Protein AF-A0A961GVY4-F1 (afdb_monomer)

Radi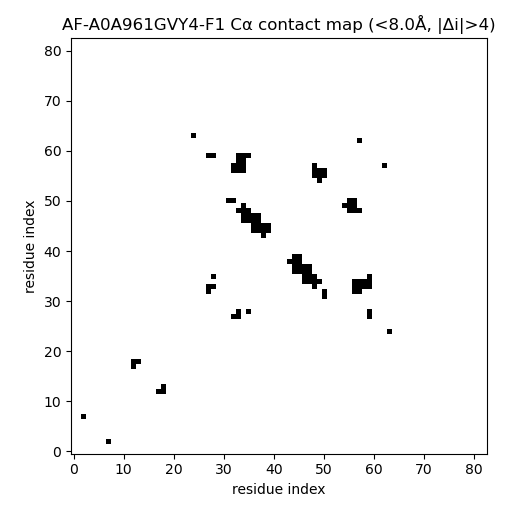us of gyration: 18.5 Å; Cα contacts (8 Å, |Δi|>4): 54; chains: 1; bounding box: 28×52×42 Å

Nearest PDB structures (foldseek):
  2zqk-assembly1_N  TM=4.296E-01  e=1.063E+00  Escherichia coli O157:H7
  1f02-assembly1_T  TM=4.605E-01  e=1.301E+00  Escherichia coli
  8eqz-assembly1_A  TM=4.372E-01  e=2.550E+00  Homo sapiens
  6nx1-assembly2_B-2  TM=3.673E-01  e=1.703E+00  Homo sapiens
  2o9i-assembly3_B  TM=3.228E-01  e=1.821E+00  Homo sapiens

Solvent-accessible surface area (backbone atoms only — not comparable to full-atom values): 5348 Å² total; per-residue (Å²): 120,63,87,78,80,52,93,83,85,86,81,85,86,78,54,65,68,62,48,55,50,51,51,52,51,48,54,53,74,72,37,88,72,32,37,47,74,45,76,43,98,88,72,48,76,45,80,42,51,54,44,96,87,65,47,77,34,50,55,56,65,61,53,53,51,49,56,52,52,51,54,51,51,52,57,72,68,52,76,93,76,90,130

Mean predicted aligned error: 7.24 Å

Foldseek 3Di:
DPVPPHDDDDDDDDDPVVVVLVVVLVCLQPDPQAWDWDQDPVRDIDTDQAHPVRHGHHHSVVVNVVVVVVVVVVVVPDDPDDD

Structure (mmCIF, N/CA/C/O backbone):
data_AF-A0A961GVY4-F1
#
_entry.id   AF-A0A961GVY4-F1
#
loop_
_atom_site.group_PDB
_atom_site.id
_atom_site.type_symbol
_atom_site.label_atom_id
_atom_site.label_alt_id
_atom_site.label_comp_id
_atom_site.label_asym_id
_atom_site.label_entity_id
_atom_site.label_seq_id
_atom_site.pdbx_PDB_ins_code
_atom_site.Cartn_x
_atom_site.Cartn_y
_atom_site.Cartn_z
_atom_site.occupancy
_atom_site.B_iso_or_equiv
_atom_site.auth_seq_id
_atom_site.auth_comp_id
_atom_site.auth_asym_id
_atom_site.auth_atom_id
_atom_site.pdbx_PDB_model_num
ATOM 1 N N . ARG A 1 1 ? -2.605 -20.987 11.904 1.00 60.22 1 ARG A N 1
ATOM 2 C CA . ARG A 1 1 ? -1.449 -20.519 12.702 1.00 60.22 1 ARG A CA 1
ATOM 3 C C . ARG A 1 1 ? -1.555 -19.121 13.324 1.00 60.22 1 ARG A C 1
ATOM 5 O O . ARG A 1 1 ? -0.828 -18.890 14.288 1.00 60.22 1 ARG A O 1
ATOM 12 N N . ASN A 1 2 ? -2.353 -18.180 12.798 1.00 61.94 2 ASN A N 1
ATOM 13 C CA . ASN A 1 2 ? -2.736 -16.986 13.577 1.00 61.94 2 ASN A CA 1
ATOM 14 C C . ASN A 1 2 ? -4.011 -17.264 14.382 1.00 61.94 2 ASN A C 1
ATOM 16 O O . ASN A 1 2 ? -4.018 -17.097 15.590 1.00 61.94 2 ASN A O 1
ATOM 20 N N . LEU A 1 3 ? -5.024 -17.846 13.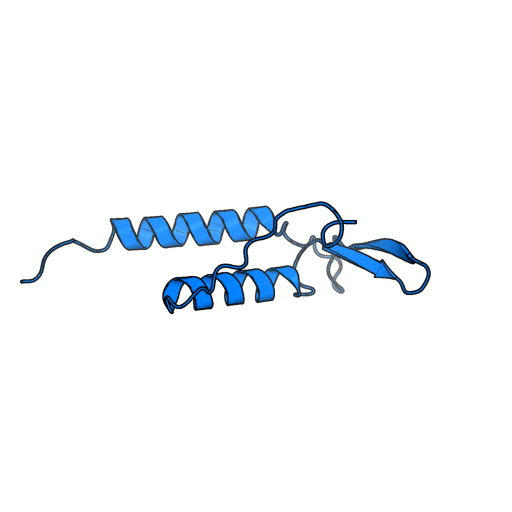741 1.00 78.69 3 LEU A N 1
ATOM 21 C CA . LEU A 1 3 ? -6.344 -18.064 14.348 1.00 78.69 3 LEU A CA 1
ATOM 22 C C . LEU A 1 3 ? -6.453 -19.263 15.307 1.00 78.69 3 LEU A C 1
ATOM 24 O O . LEU A 1 3 ? -7.491 -19.463 15.918 1.00 78.69 3 LEU A O 1
ATOM 28 N N . ASP A 1 4 ? -5.417 -20.091 15.411 1.00 80.94 4 ASP A N 1
ATOM 29 C CA . ASP A 1 4 ? -5.423 -21.331 16.203 1.00 80.94 4 ASP A CA 1
ATOM 30 C C . ASP A 1 4 ? -4.734 -21.186 17.569 1.00 80.94 4 ASP A C 1
ATOM 32 O O . ASP A 1 4 ? -4.935 -22.020 18.446 1.00 80.94 4 ASP A O 1
ATOM 36 N N . ARG A 1 5 ? -3.893 -20.160 17.756 1.00 83.81 5 ARG A N 1
ATOM 37 C CA . ARG A 1 5 ? -3.010 -20.040 18.933 1.00 83.81 5 ARG A CA 1
ATOM 38 C C . ARG A 1 5 ? -2.780 -18.611 19.422 1.00 83.81 5 ARG A C 1
ATOM 40 O O . ARG A 1 5 ? -1.927 -18.401 20.282 1.00 83.81 5 ARG A O 1
ATOM 47 N N . ARG A 1 6 ? -3.458 -17.622 18.837 1.00 91.25 6 ARG A N 1
ATOM 48 C CA . ARG A 1 6 ? -3.355 -16.210 19.225 1.00 91.25 6 ARG 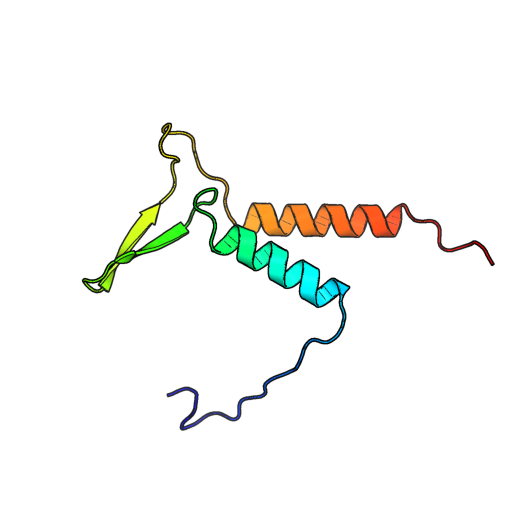A CA 1
ATOM 49 C C . ARG A 1 6 ? -4.731 -15.672 19.580 1.00 91.25 6 ARG A C 1
ATOM 51 O O . ARG A 1 6 ? -5.736 -16.110 19.028 1.00 91.25 6 ARG A O 1
ATOM 58 N N . ILE A 1 7 ? -4.746 -14.717 20.502 1.00 90.06 7 ILE A N 1
ATOM 59 C CA . ILE A 1 7 ? -5.907 -13.862 20.725 1.00 90.06 7 ILE A CA 1
ATOM 60 C C . ILE A 1 7 ? -5.807 -12.735 19.699 1.00 90.06 7 ILE A C 1
ATOM 62 O O . ILE A 1 7 ? -4.813 -12.012 19.682 1.00 90.06 7 ILE A O 1
ATOM 66 N N . GLU A 1 8 ? -6.820 -12.611 18.849 1.00 90.69 8 GLU A N 1
ATOM 67 C CA . GLU A 1 8 ? -6.898 -11.603 17.792 1.00 90.69 8 GLU A CA 1
ATOM 68 C C . GLU A 1 8 ? -8.060 -10.645 18.087 1.00 90.69 8 GLU A C 1
ATOM 70 O O . GLU A 1 8 ? -9.083 -11.048 18.645 1.00 90.69 8 GLU A O 1
ATOM 75 N N . VAL A 1 9 ? -7.916 -9.377 17.700 1.00 93.06 9 VAL A N 1
ATOM 76 C CA . VAL A 1 9 ? -8.969 -8.362 17.837 1.00 93.06 9 VAL A CA 1
ATOM 77 C C . VAL A 1 9 ? -9.191 -7.694 16.491 1.00 93.06 9 VAL A C 1
ATOM 79 O O . VAL A 1 9 ? -8.247 -7.273 15.826 1.00 93.06 9 VAL A O 1
ATOM 82 N N . LEU A 1 10 ? -10.460 -7.557 16.115 1.00 93.94 10 LEU A N 1
ATOM 83 C CA . LEU A 1 10 ? -10.879 -6.768 14.966 1.00 93.94 10 LEU A CA 1
ATOM 84 C C . LEU A 1 10 ? -11.513 -5.474 15.469 1.00 93.94 10 LEU A C 1
ATOM 86 O O . LEU A 1 10 ? -12.474 -5.501 16.237 1.00 93.94 10 LEU A O 1
ATOM 90 N N . ALA A 1 11 ? -10.980 -4.340 15.023 1.00 93.88 11 ALA A N 1
ATOM 91 C CA . ALA A 1 11 ? -11.553 -3.031 15.298 1.00 93.88 11 ALA A CA 1
ATOM 92 C C . ALA A 1 11 ? -12.278 -2.520 14.053 1.00 93.88 11 ALA A C 1
ATOM 94 O O . ALA A 1 11 ? -11.704 -2.447 12.966 1.00 93.88 11 ALA A O 1
ATOM 95 N N . ARG A 1 12 ? -13.547 -2.138 14.217 1.00 96.25 12 ARG A N 1
ATOM 96 C CA . ARG A 1 12 ? -14.303 -1.483 13.150 1.00 96.25 12 ARG A CA 1
ATOM 97 C C . ARG A 1 12 ? -13.913 -0.012 13.077 1.00 96.25 12 ARG A C 1
ATOM 99 O O . ARG A 1 12 ? -14.013 0.707 14.068 1.00 96.25 12 ARG A O 1
ATOM 106 N N . ILE A 1 13 ? -13.560 0.443 11.884 1.00 95.88 13 ILE A N 1
ATOM 107 C CA . ILE A 1 13 ? -13.331 1.857 11.594 1.00 95.88 13 ILE A CA 1
ATOM 108 C C . ILE A 1 13 ? -14.654 2.444 11.103 1.00 95.88 13 ILE A C 1
ATOM 110 O O . ILE A 1 13 ? -15.243 1.933 10.156 1.00 95.88 13 ILE A O 1
ATOM 114 N N . VAL A 1 14 ? -15.154 3.466 11.796 1.00 96.06 14 VAL A N 1
ATOM 115 C CA . VAL A 1 14 ? -16.449 4.112 11.490 1.00 96.06 14 VAL A CA 1
ATOM 116 C C . VAL A 1 14 ? -16.306 5.572 11.084 1.00 96.06 14 VAL A C 1
ATOM 118 O O . VAL A 1 14 ? -17.210 6.131 10.468 1.00 96.06 14 VAL A O 1
ATOM 121 N N . ASP A 1 15 ? -15.183 6.188 11.440 1.00 96.75 15 ASP A N 1
ATOM 122 C CA . ASP A 1 15 ? -14.896 7.563 11.074 1.00 96.75 15 ASP A CA 1
ATOM 123 C C . ASP A 1 15 ? -14.710 7.669 9.553 1.00 96.75 15 ASP A C 1
ATOM 125 O O . ASP A 1 15 ? -13.929 6.923 8.954 1.00 96.75 15 ASP A O 1
ATOM 129 N N . ARG A 1 16 ? -15.457 8.582 8.924 1.00 95.00 16 ARG A N 1
ATOM 130 C CA . ARG A 1 16 ? -15.484 8.726 7.462 1.00 95.00 16 ARG A CA 1
ATOM 131 C C . ARG A 1 16 ? -14.145 9.188 6.899 1.00 95.00 16 ARG A C 1
ATOM 133 O O . ARG A 1 16 ? -13.782 8.764 5.806 1.00 95.00 16 ARG A O 1
ATOM 140 N N . GLU A 1 17 ? -13.416 10.032 7.621 1.00 90.88 17 GLU A N 1
ATOM 141 C CA . GLU A 1 17 ?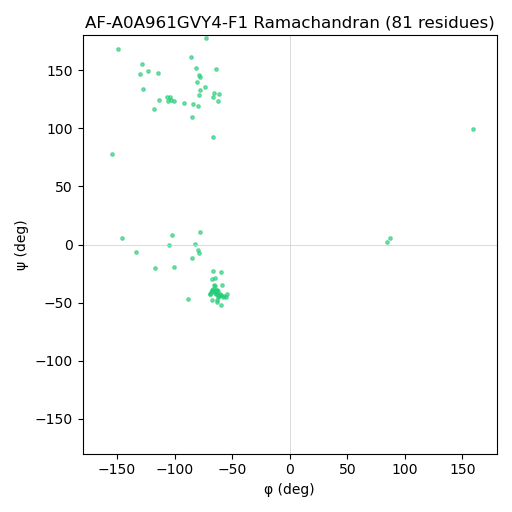 -12.107 10.508 7.183 1.00 90.88 17 GLU A CA 1
ATOM 142 C C . GLU A 1 17 ? -11.086 9.366 7.211 1.00 90.88 17 GLU A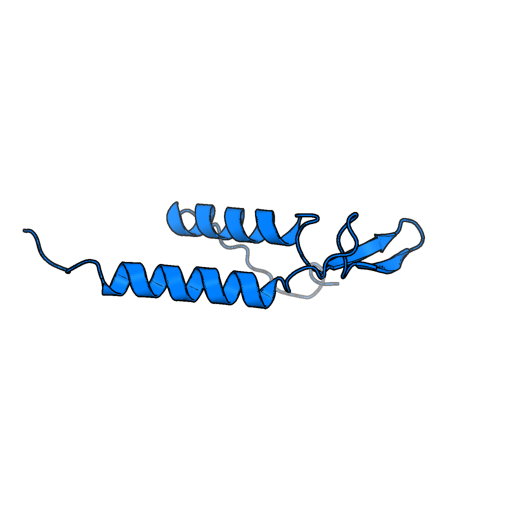 C 1
ATOM 144 O O . GLU A 1 17 ? -10.324 9.175 6.258 1.00 90.88 17 GLU A O 1
ATOM 149 N N . HIS A 1 18 ? -11.115 8.545 8.264 1.00 91.69 18 HIS A N 1
ATOM 150 C CA . HIS A 1 18 ? -10.281 7.349 8.351 1.00 91.69 18 HIS A CA 1
ATOM 151 C C . HIS A 1 18 ? -10.593 6.336 7.248 1.00 91.69 18 HIS A C 1
ATOM 153 O O . HIS A 1 18 ? -9.659 5.802 6.646 1.00 91.69 18 HIS A O 1
ATOM 159 N N . LEU A 1 19 ? -11.876 6.091 6.965 1.00 94.88 19 LEU A N 1
ATOM 160 C CA . LEU A 1 19 ? -12.302 5.211 5.875 1.00 94.88 19 LEU A CA 1
ATOM 161 C C . LEU A 1 19 ? -11.792 5.722 4.525 1.00 94.88 19 LEU A C 1
ATOM 163 O O . LEU A 1 19 ? -11.077 4.997 3.839 1.00 94.88 19 LEU A O 1
ATOM 167 N N . ALA A 1 20 ? -12.040 6.995 4.206 1.00 92.00 20 ALA A N 1
ATOM 168 C CA . ALA A 1 20 ? -11.576 7.603 2.962 1.00 92.00 20 ALA A CA 1
ATOM 169 C C . ALA A 1 20 ? -10.046 7.549 2.822 1.00 92.00 20 ALA A C 1
ATOM 171 O O . ALA A 1 20 ? -9.517 7.399 1.721 1.00 92.00 20 ALA A O 1
ATOM 172 N N . ARG A 1 21 ? -9.299 7.670 3.927 1.00 87.88 21 ARG A N 1
ATOM 173 C CA . ARG A 1 21 ? -7.835 7.548 3.894 1.00 87.88 21 ARG A CA 1
ATOM 174 C C . ARG A 1 21 ? -7.374 6.122 3.609 1.00 87.88 21 ARG A C 1
ATOM 176 O O . ARG A 1 21 ? -6.439 5.932 2.840 1.00 87.88 21 ARG A O 1
ATOM 183 N N . ILE A 1 22 ? -8.012 5.130 4.221 1.00 91.62 22 ILE A N 1
ATOM 184 C CA . ILE A 1 22 ? -7.701 3.718 3.971 1.00 91.62 22 ILE A CA 1
ATOM 185 C C . ILE A 1 22 ? -8.029 3.344 2.526 1.00 91.62 22 ILE A C 1
ATOM 187 O O . ILE A 1 22 ? -7.221 2.685 1.878 1.00 91.62 22 ILE A O 1
ATOM 191 N N . GLU A 1 23 ? -9.154 3.824 1.998 1.00 92.81 23 GLU A N 1
ATOM 192 C CA . GLU A 1 23 ? -9.515 3.658 0.588 1.00 92.81 23 GLU A CA 1
ATOM 193 C C . GLU A 1 23 ? -8.445 4.240 -0.342 1.00 92.81 23 GLU A C 1
ATOM 195 O O . GLU A 1 23 ? -8.014 3.553 -1.265 1.00 92.81 23 GLU A O 1
ATOM 200 N N . ARG A 1 24 ? -7.935 5.451 -0.066 1.00 88.62 24 ARG A N 1
ATOM 201 C CA . ARG A 1 24 ? -6.818 6.029 -0.839 1.00 88.62 24 ARG A CA 1
ATOM 202 C C . ARG A 1 24 ? -5.555 5.171 -0.774 1.00 88.62 24 ARG A C 1
ATOM 204 O O . ARG A 1 24 ? -4.909 4.962 -1.794 1.00 88.62 24 ARG A O 1
ATOM 211 N N . PHE A 1 25 ? -5.206 4.643 0.398 1.00 89.25 25 PHE A N 1
ATOM 212 C CA . PHE A 1 25 ? -4.043 3.759 0.524 1.00 89.25 25 PHE A CA 1
ATOM 213 C C . PHE A 1 25 ? -4.210 2.460 -0.261 1.00 89.25 25 PHE A C 1
ATOM 215 O O . PHE A 1 25 ? -3.256 2.021 -0.900 1.00 89.25 25 PHE A O 1
ATOM 222 N N . PHE A 1 26 ? -5.404 1.868 -0.259 1.00 91.00 26 PHE A N 1
ATOM 223 C CA . PHE A 1 26 ? -5.685 0.702 -1.092 1.00 91.00 26 PHE A CA 1
ATOM 224 C C . PHE A 1 26 ? -5.671 1.037 -2.581 1.00 91.00 26 PHE A C 1
ATOM 226 O O . PHE A 1 26 ? -5.131 0.253 -3.354 1.00 91.00 26 PHE A O 1
ATOM 233 N N . ALA A 1 27 ? -6.179 2.205 -2.981 1.00 90.69 27 ALA A N 1
ATOM 234 C CA . ALA A 1 27 ? -6.106 2.654 -4.367 1.00 90.69 27 ALA A CA 1
ATOM 235 C C . ALA A 1 27 ? -4.651 2.716 -4.856 1.00 90.69 27 ALA A C 1
ATOM 237 O O . ALA A 1 27 ? -4.355 2.193 -5.923 1.00 90.69 27 ALA A O 1
ATOM 238 N N . PHE A 1 28 ? -3.725 3.253 -4.053 1.00 88.38 28 PHE A N 1
ATOM 239 C CA . PHE A 1 28 ? -2.300 3.212 -4.393 1.00 88.38 28 PHE A CA 1
ATOM 240 C C . PHE A 1 28 ? -1.731 1.790 -4.365 1.00 88.38 28 PHE A C 1
ATOM 242 O O . PHE A 1 28 ? -1.050 1.387 -5.300 1.00 88.38 28 PHE A O 1
ATOM 249 N N . GLY A 1 29 ? -2.009 1.016 -3.312 1.00 88.12 29 GLY A N 1
ATOM 250 C CA . GLY A 1 29 ? -1.434 -0.319 -3.126 1.00 88.12 29 GLY A CA 1
ATOM 251 C C . GLY A 1 29 ? -1.880 -1.363 -4.154 1.00 88.12 29 GLY A C 1
ATOM 252 O O . GLY A 1 29 ? -1.174 -2.349 -4.350 1.00 88.12 29 GLY A O 1
ATOM 253 N N . PHE A 1 30 ? -3.027 -1.151 -4.802 1.00 89.88 30 PHE A N 1
ATOM 254 C CA . PHE A 1 30 ? -3.548 -2.009 -5.868 1.00 89.88 30 PHE A CA 1
ATOM 255 C C . PHE A 1 30 ? -3.388 -1.412 -7.270 1.00 89.88 30 PHE A C 1
ATOM 257 O O . PHE A 1 30 ? -3.799 -2.045 -8.238 1.00 89.88 30 PHE A O 1
ATOM 264 N N . SER A 1 31 ? -2.818 -0.212 -7.386 1.00 89.94 31 SER A N 1
ATOM 265 C CA . SER A 1 31 ? -2.582 0.428 -8.676 1.00 89.94 31 SER A CA 1
ATOM 266 C C . SER A 1 31 ? -1.351 -0.153 -9.374 1.00 89.94 31 SER A C 1
ATOM 268 O O . SER A 1 31 ? -0.334 -0.452 -8.745 1.00 89.94 31 SER A O 1
ATOM 270 N N . ASP A 1 32 ? -1.412 -0.211 -10.702 1.00 90.00 32 ASP A N 1
ATOM 271 C CA . ASP A 1 32 ? -0.266 -0.462 -11.578 1.00 90.00 32 ASP A CA 1
ATOM 272 C C . ASP A 1 32 ? 0.618 0.793 -11.763 1.00 90.00 32 ASP A C 1
ATOM 274 O O . ASP A 1 32 ? 1.518 0.827 -12.600 1.00 90.00 32 ASP A O 1
ATOM 278 N N . GLU A 1 33 ? 0.414 1.846 -10.981 1.00 91.12 33 GLU A N 1
ATOM 279 C CA . GLU A 1 33 ? 1.196 3.088 -11.059 1.00 91.12 33 GLU A CA 1
ATOM 280 C C . GLU A 1 33 ? 2.251 3.201 -9.953 1.00 91.12 33 GLU A C 1
ATOM 282 O O . GLU A 1 33 ? 2.887 4.240 -9.809 1.00 91.12 33 GLU A O 1
ATOM 287 N N . VAL A 1 34 ? 2.468 2.144 -9.164 1.00 94.50 34 VAL A N 1
ATOM 288 C CA . VAL A 1 34 ? 3.468 2.126 -8.086 1.00 94.50 34 VAL A CA 1
ATOM 289 C C . VAL A 1 34 ? 4.379 0.911 -8.189 1.00 94.50 34 VAL A C 1
ATOM 291 O O . VAL A 1 34 ? 4.009 -0.125 -8.745 1.00 94.50 34 VAL A O 1
ATOM 294 N N . SER A 1 35 ? 5.590 1.017 -7.638 1.00 95.56 35 SER A N 1
ATOM 295 C CA . SER A 1 35 ? 6.469 -0.142 -7.546 1.00 95.56 35 SER A CA 1
ATOM 296 C C . SER A 1 35 ? 5.875 -1.178 -6.596 1.00 95.56 35 SER A C 1
ATOM 298 O O . SER A 1 35 ? 5.521 -0.877 -5.456 1.00 95.56 35 SER A O 1
ATOM 300 N N . SER A 1 36 ? 5.814 -2.422 -7.060 1.00 94.75 36 SER A N 1
ATOM 301 C CA . SER A 1 36 ? 5.133 -3.506 -6.363 1.00 94.75 36 SER A CA 1
ATOM 302 C C . SER A 1 36 ? 5.800 -4.858 -6.634 1.00 94.75 36 SER A C 1
ATOM 304 O O . SER A 1 36 ? 6.674 -5.012 -7.496 1.00 94.75 36 SER A O 1
ATOM 306 N N . TRP A 1 37 ? 5.393 -5.860 -5.858 1.00 94.44 37 TRP A N 1
ATOM 307 C CA . TRP A 1 37 ? 5.726 -7.262 -6.083 1.00 94.44 37 TRP A CA 1
ATOM 308 C C . TRP A 1 37 ? 4.450 -8.018 -6.428 1.00 94.44 37 TRP A C 1
ATOM 310 O O . TRP A 1 37 ? 3.488 -7.987 -5.665 1.00 94.44 37 TRP A O 1
ATOM 320 N N . HIS A 1 38 ? 4.444 -8.693 -7.573 1.00 93.06 38 HIS A N 1
ATOM 321 C CA . HIS A 1 38 ? 3.301 -9.465 -8.044 1.00 93.06 38 HIS A CA 1
ATOM 322 C C . HIS A 1 38 ? 3.549 -10.938 -7.734 1.00 93.06 38 HIS A C 1
ATOM 324 O O . HIS A 1 38 ? 4.566 -11.497 -8.151 1.00 93.06 38 HIS A O 1
ATOM 330 N N . LEU A 1 39 ? 2.626 -11.554 -7.000 1.00 95.62 39 LEU A N 1
ATOM 331 C CA . LEU A 1 39 ? 2.605 -12.998 -6.802 1.00 95.62 39 LEU A CA 1
ATOM 332 C C . LEU A 1 39 ? 1.993 -13.651 -8.044 1.00 95.62 39 LEU A C 1
ATOM 334 O O . LEU A 1 39 ? 0.846 -13.371 -8.390 1.00 95.62 39 LEU A O 1
ATOM 338 N N . LEU A 1 40 ? 2.762 -14.499 -8.718 1.00 96.88 40 LEU A N 1
ATOM 339 C CA . LEU A 1 40 ? 2.318 -15.244 -9.891 1.00 96.88 40 LEU A CA 1
ATOM 340 C C . LEU A 1 40 ? 1.605 -16.550 -9.486 1.00 96.88 40 LEU A C 1
ATOM 342 O O . LEU A 1 40 ? 1.786 -17.028 -8.362 1.00 96.88 40 LEU A O 1
ATOM 346 N N . PRO A 1 41 ? 0.808 -17.163 -10.387 1.00 97.88 41 PRO A N 1
ATOM 347 C CA . PRO A 1 41 ? 0.077 -18.400 -10.089 1.00 97.88 41 PRO A CA 1
ATOM 348 C C . PRO A 1 41 ? 0.959 -19.594 -9.698 1.00 97.88 41 PRO A C 1
ATOM 350 O O . PRO A 1 41 ? 0.493 -20.503 -9.019 1.00 97.88 41 PRO A O 1
ATOM 353 N N . ASP A 1 42 ? 2.226 -19.594 -10.112 1.00 97.75 42 ASP A N 1
ATOM 354 C CA . ASP A 1 42 ? 3.219 -20.616 -9.761 1.00 97.75 42 ASP A CA 1
ATOM 355 C C . ASP A 1 42 ? 3.867 -20.392 -8.380 1.00 97.75 42 ASP A C 1
ATOM 357 O O . ASP A 1 42 ? 4.720 -21.170 -7.955 1.00 97.75 42 ASP A O 1
ATOM 361 N N . GLY A 1 43 ? 3.461 -19.336 -7.667 1.00 97.75 43 GLY A N 1
ATOM 362 C CA . GLY A 1 43 ? 3.985 -18.964 -6.356 1.00 97.75 43 GLY A CA 1
ATOM 363 C C . GLY A 1 43 ? 5.264 -18.127 -6.402 1.00 97.75 43 GLY A C 1
ATOM 364 O O . GLY A 1 43 ? 5.802 -17.789 -5.344 1.00 97.75 43 GLY A O 1
ATOM 365 N N . THR A 1 44 ? 5.761 -17.771 -7.589 1.00 98.25 44 THR A N 1
ATOM 366 C CA . THR A 1 44 ? 6.929 -16.898 -7.722 1.00 98.25 44 THR A CA 1
ATOM 367 C C . THR A 1 44 ? 6.550 -15.426 -7.585 1.00 98.25 44 THR A C 1
ATOM 369 O O . THR A 1 44 ? 5.430 -15.005 -7.878 1.00 98.25 44 THR A O 1
ATOM 372 N N . TRP A 1 45 ? 7.502 -14.621 -7.117 1.00 97.62 45 TRP A N 1
ATOM 373 C CA . TRP A 1 45 ? 7.334 -13.180 -6.977 1.00 97.62 45 TRP A CA 1
ATOM 374 C C . TRP A 1 45 ? 8.058 -12.454 -8.106 1.00 97.62 45 TRP A C 1
ATOM 376 O O . TRP A 1 45 ? 9.268 -12.609 -8.276 1.00 97.62 45 TRP A O 1
ATOM 386 N N . LYS A 1 46 ? 7.333 -11.615 -8.846 1.00 96.00 46 LYS A N 1
ATOM 387 C CA . LYS A 1 46 ? 7.889 -10.754 -9.894 1.00 96.00 46 LYS A CA 1
ATOM 388 C C . LYS A 1 46 ? 7.925 -9.307 -9.420 1.00 96.00 46 LYS A C 1
ATOM 390 O O . LYS A 1 46 ? 6.904 -8.761 -9.005 1.00 96.00 46 LYS A O 1
ATOM 395 N N . ARG A 1 47 ? 9.094 -8.670 -9.506 1.00 95.12 47 ARG A N 1
ATOM 396 C CA . ARG A 1 47 ? 9.230 -7.242 -9.208 1.00 95.12 47 ARG A CA 1
ATOM 397 C C . ARG A 1 47 ? 8.717 -6.404 -10.380 1.00 95.12 47 ARG A C 1
ATOM 399 O O . ARG A 1 47 ? 9.110 -6.646 -11.520 1.00 95.12 47 ARG A O 1
ATOM 406 N N . ARG A 1 48 ? 7.898 -5.394 -10.082 1.00 94.25 48 ARG A N 1
ATOM 407 C CA . ARG A 1 48 ? 7.455 -4.361 -11.022 1.00 94.25 48 ARG A CA 1
ATOM 408 C C . ARG A 1 48 ? 7.950 -2.995 -10.539 1.00 94.25 48 ARG A C 1
ATOM 410 O O . ARG A 1 48 ? 7.643 -2.558 -9.430 1.00 94.25 48 ARG A O 1
ATOM 417 N N . THR A 1 49 ? 8.804 -2.359 -11.333 1.00 96.06 49 THR A N 1
ATOM 418 C CA . THR A 1 49 ? 9.474 -1.080 -11.000 1.00 96.06 49 THR A CA 1
ATOM 419 C C . THR A 1 49 ? 9.432 -0.070 -12.136 1.00 96.06 49 THR A C 1
ATOM 421 O O . THR A 1 49 ? 9.856 1.060 -11.934 1.00 96.06 49 THR A O 1
ATOM 424 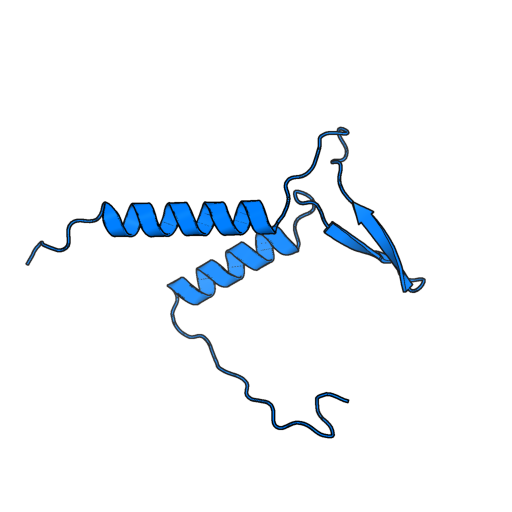N N . VAL A 1 50 ? 8.948 -0.469 -13.310 1.00 95.88 50 VAL A N 1
ATOM 425 C CA . VAL A 1 50 ? 8.819 0.389 -14.489 1.00 95.88 50 VAL A CA 1
ATOM 426 C C . VAL A 1 50 ? 7.413 0.261 -15.068 1.00 95.88 50 VAL A C 1
ATOM 428 O O . VAL A 1 50 ? 6.807 -0.811 -14.950 1.00 95.88 50 VAL A O 1
ATOM 431 N N . SER A 1 51 ? 6.897 1.350 -15.635 1.00 93.31 51 SER A N 1
ATOM 432 C CA . SER A 1 51 ? 5.615 1.383 -16.342 1.00 93.31 51 SER A CA 1
ATOM 433 C C . SER A 1 51 ? 5.713 0.683 -17.702 1.00 93.31 51 SER A C 1
ATOM 435 O O . SER A 1 51 ? 6.783 0.213 -18.102 1.00 93.31 51 SER A O 1
ATOM 437 N N . GLU A 1 52 ? 4.595 0.601 -18.423 1.00 90.31 52 GLU A N 1
ATOM 438 C CA . GLU A 1 52 ? 4.570 0.046 -19.784 1.00 90.31 52 GLU A CA 1
ATOM 439 C C . GLU A 1 52 ? 5.387 0.901 -20.766 1.00 90.31 52 GLU A C 1
ATOM 441 O O . GLU A 1 52 ? 5.993 0.377 -21.699 1.00 90.31 52 GLU A O 1
ATOM 446 N N . GLU A 1 53 ? 5.485 2.202 -20.498 1.00 92.88 53 GLU A N 1
ATOM 447 C CA . GLU A 1 53 ? 6.286 3.181 -21.235 1.00 92.88 53 GLU A CA 1
ATOM 448 C C . GLU A 1 53 ? 7.776 3.148 -20.852 1.00 92.88 53 GLU A C 1
ATOM 450 O O . GLU A 1 53 ? 8.587 3.837 -21.467 1.00 92.88 53 GLU A O 1
ATOM 455 N N . GLY A 1 54 ? 8.157 2.337 -19.856 1.00 94.38 54 GLY A N 1
ATOM 456 C CA . GLY A 1 54 ? 9.536 2.200 -19.382 1.00 94.38 54 GLY A CA 1
ATOM 457 C C . GLY A 1 54 ? 9.951 3.212 -18.310 1.00 94.38 54 GLY A C 1
ATOM 458 O O . GLY A 1 54 ? 11.111 3.206 -17.893 1.00 94.38 54 GLY A O 1
ATOM 459 N N . GLU A 1 55 ? 9.026 4.041 -17.826 1.00 95.44 55 GLU A N 1
ATOM 460 C CA . GLU A 1 55 ? 9.313 5.049 -16.805 1.00 95.44 55 GLU A CA 1
ATOM 461 C C . GLU A 1 55 ? 9.399 4.431 -15.399 1.00 95.44 55 GLU A C 1
ATOM 463 O O . GLU A 1 55 ? 8.639 3.507 -15.089 1.00 95.44 55 GLU A O 1
ATOM 468 N N . PRO A 1 56 ? 10.287 4.916 -14.508 1.00 96.19 56 PRO A N 1
ATOM 469 C CA . PRO A 1 56 ? 10.366 4.426 -13.136 1.00 96.19 56 PRO A CA 1
ATOM 470 C C . PRO A 1 56 ? 9.064 4.661 -12.365 1.00 96.19 56 PRO A C 1
ATOM 472 O O . PRO A 1 56 ? 8.566 5.783 -12.278 1.00 96.19 56 PRO A O 1
ATOM 475 N N . LEU A 1 57 ? 8.550 3.609 -11.733 1.00 96.25 57 LEU A N 1
ATOM 476 C CA . LEU A 1 57 ? 7.372 3.710 -10.881 1.00 96.25 57 LEU A CA 1
ATOM 477 C C . LEU A 1 57 ? 7.747 4.246 -9.492 1.00 96.25 57 LEU A C 1
ATOM 479 O O . LEU A 1 57 ? 8.757 3.816 -8.922 1.00 96.25 57 LEU A O 1
ATOM 483 N N . PRO A 1 58 ? 6.927 5.131 -8.904 1.00 94.44 58 PRO A N 1
ATOM 484 C CA . PRO A 1 58 ? 7.137 5.637 -7.554 1.00 94.44 58 PRO A CA 1
ATOM 485 C C . PRO A 1 58 ? 7.030 4.532 -6.496 1.00 94.44 58 PRO A C 1
ATOM 487 O O . PRO A 1 58 ? 6.276 3.567 -6.641 1.00 94.44 58 PRO A O 1
ATOM 490 N N . ASP A 1 59 ? 7.755 4.700 -5.391 1.00 92.75 59 ASP A N 1
ATOM 491 C CA . ASP A 1 59 ? 7.604 3.846 -4.215 1.00 92.75 59 ASP A CA 1
ATOM 492 C C . ASP A 1 59 ? 6.303 4.168 -3.459 1.00 92.75 59 ASP A C 1
ATOM 494 O O . ASP A 1 59 ? 5.960 5.332 -3.225 1.00 92.75 59 ASP A O 1
ATOM 498 N N . LEU A 1 60 ? 5.571 3.126 -3.057 1.00 90.50 60 LEU A N 1
ATOM 499 C CA . LEU A 1 60 ? 4.297 3.270 -2.353 1.00 90.50 60 LEU A CA 1
ATOM 500 C C . LEU A 1 60 ? 4.451 3.984 -1.002 1.00 90.50 60 LEU A C 1
ATOM 502 O O . LEU A 1 60 ? 3.597 4.794 -0.637 1.00 90.50 60 LEU A O 1
ATOM 506 N N . GLN A 1 61 ? 5.509 3.693 -0.240 1.00 89.81 61 GLN A N 1
ATOM 507 C CA . GLN A 1 61 ? 5.705 4.325 1.064 1.00 89.81 61 GLN A CA 1
ATOM 508 C C . GLN A 1 61 ? 5.997 5.813 0.906 1.00 89.81 61 GLN A C 1
ATOM 510 O O . GLN A 1 61 ? 5.449 6.613 1.664 1.00 89.81 61 GLN A O 1
ATOM 515 N N . ASP A 1 62 ? 6.777 6.194 -0.106 1.00 91.12 62 ASP A N 1
ATOM 516 C CA . ASP A 1 62 ? 7.028 7.601 -0.422 1.00 91.12 62 ASP A CA 1
ATOM 517 C C . ASP A 1 62 ? 5.733 8.351 -0.755 1.00 91.12 62 ASP A C 1
ATOM 519 O O . ASP A 1 62 ? 5.505 9.451 -0.241 1.00 91.12 62 ASP A O 1
ATOM 523 N N . LEU A 1 63 ? 4.844 7.750 -1.554 1.00 88.12 63 LEU A N 1
ATOM 524 C CA . LEU A 1 63 ? 3.532 8.332 -1.857 1.00 88.12 63 LEU A CA 1
ATOM 525 C C . LEU A 1 63 ? 2.672 8.496 -0.597 1.00 88.12 63 LEU A C 1
ATOM 527 O O . LEU A 1 63 ? 2.108 9.567 -0.366 1.00 88.12 63 LEU A O 1
ATOM 531 N N . VAL A 1 64 ? 2.623 7.475 0.262 1.00 88.19 64 VAL A 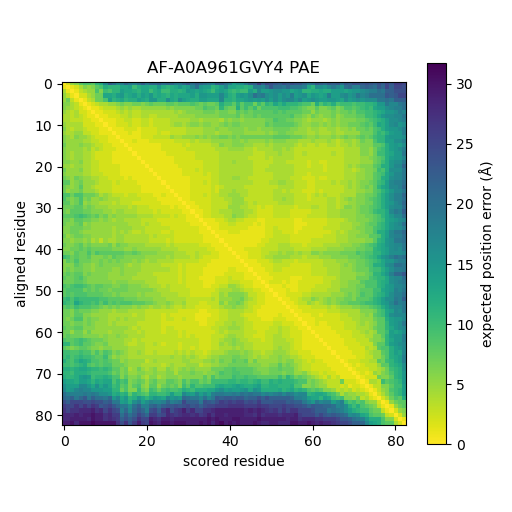N 1
ATOM 532 C CA . VAL A 1 64 ? 1.873 7.525 1.527 1.00 88.19 64 VAL A CA 1
ATOM 533 C C . VAL A 1 64 ? 2.448 8.576 2.483 1.00 88.19 64 VAL A C 1
ATOM 535 O O . VAL A 1 64 ? 1.693 9.279 3.160 1.00 88.19 64 VAL A O 1
ATOM 538 N N . MET A 1 65 ? 3.773 8.719 2.552 1.00 89.56 65 MET A N 1
ATOM 539 C CA . MET A 1 65 ? 4.424 9.744 3.371 1.00 89.56 65 MET A CA 1
ATOM 540 C C . MET A 1 65 ? 4.091 11.156 2.879 1.00 89.56 65 MET A C 1
ATOM 542 O O . MET A 1 65 ? 3.794 12.024 3.705 1.00 89.56 65 MET A O 1
ATOM 546 N N . ARG A 1 66 ? 4.080 11.381 1.557 1.00 87.75 66 ARG A N 1
ATOM 547 C CA . ARG A 1 66 ? 3.676 12.664 0.958 1.00 87.75 66 ARG A CA 1
ATOM 548 C C . ARG A 1 66 ? 2.215 12.999 1.256 1.00 87.75 66 ARG A C 1
ATOM 550 O O . ARG A 1 66 ? 1.964 14.078 1.789 1.00 87.75 66 ARG A O 1
ATOM 557 N N . ASP A 1 67 ? 1.284 12.065 1.042 1.00 84.12 67 ASP A N 1
ATOM 558 C CA . ASP A 1 67 ? -0.144 12.248 1.376 1.00 84.12 67 ASP A CA 1
ATOM 559 C C . ASP A 1 67 ? -0.329 12.653 2.851 1.00 84.12 67 ASP A C 1
ATOM 561 O O . ASP A 1 67 ? -1.052 13.601 3.175 1.00 84.12 67 ASP A O 1
ATOM 565 N N . ARG A 1 68 ? 0.409 12.014 3.771 1.00 84.25 68 ARG A N 1
ATOM 566 C CA . ARG A 1 68 ? 0.363 12.371 5.198 1.00 84.25 68 ARG A CA 1
ATOM 567 C C . ARG A 1 68 ? 0.951 13.741 5.516 1.00 84.25 68 ARG A C 1
ATOM 569 O O . ARG A 1 68 ? 0.418 14.431 6.391 1.00 84.25 68 ARG A O 1
ATOM 576 N N . ALA A 1 69 ? 2.051 14.119 4.873 1.00 87.31 69 ALA A N 1
ATOM 577 C CA . ALA A 1 69 ? 2.657 15.433 5.062 1.00 87.31 69 ALA A CA 1
ATOM 578 C C . ALA A 1 69 ? 1.706 16.545 4.588 1.00 87.31 69 ALA A C 1
ATOM 580 O O . ALA A 1 69 ? 1.498 17.532 5.300 1.00 87.31 69 ALA A O 1
ATOM 581 N N . GLU A 1 70 ? 1.059 16.348 3.438 1.00 85.56 70 GLU A N 1
ATOM 582 C CA . GLU A 1 70 ? 0.075 17.282 2.895 1.00 85.56 70 GLU A CA 1
ATOM 583 C C . GLU A 1 70 ? -1.146 17.430 3.803 1.00 85.56 70 GLU A C 1
ATOM 585 O O . GLU A 1 70 ? -1.526 18.559 4.124 1.00 85.56 70 GLU A O 1
ATOM 590 N N . ALA A 1 71 ? -1.722 16.320 4.277 1.00 83.06 71 ALA A N 1
ATOM 591 C CA . ALA A 1 71 ? -2.855 16.346 5.202 1.00 83.06 71 ALA A CA 1
ATOM 592 C C . ALA A 1 71 ? -2.541 17.170 6.465 1.00 83.06 71 ALA A C 1
ATOM 594 O O . ALA A 1 71 ? -3.307 18.058 6.842 1.00 83.06 71 ALA A O 1
ATOM 595 N N . ARG A 1 72 ? -1.357 16.965 7.058 1.00 80.62 72 ARG A N 1
ATOM 596 C CA . ARG A 1 72 ? -0.899 17.724 8.234 1.00 80.62 72 ARG A CA 1
ATOM 597 C C . ARG A 1 72 ? -0.730 19.216 7.941 1.00 80.62 72 ARG A C 1
ATOM 599 O O . ARG A 1 72 ? -1.066 20.062 8.771 1.00 80.62 72 ARG A O 1
ATOM 606 N N . SER A 1 73 ? -0.219 19.561 6.760 1.00 83.62 73 SER A N 1
ATOM 607 C CA . SER A 1 73 ? -0.069 20.963 6.358 1.00 83.62 73 SER A CA 1
ATOM 608 C C . SER A 1 73 ? -1.423 21.673 6.204 1.00 83.62 73 SER A C 1
ATOM 610 O O . SER A 1 73 ? -1.544 22.839 6.579 1.00 83.62 73 SER A O 1
ATOM 612 N N . ARG A 1 74 ? -2.457 20.971 5.714 1.00 78.69 74 ARG A N 1
ATOM 613 C CA . ARG A 1 74 ? -3.829 21.496 5.578 1.00 78.69 74 ARG A CA 1
ATOM 614 C C . ARG A 1 74 ? -4.480 21.732 6.937 1.00 78.69 74 ARG A C 1
ATOM 616 O O . ARG A 1 74 ? -5.113 22.767 7.134 1.00 78.69 74 ARG A O 1
ATOM 623 N N . GLU A 1 75 ? -4.266 20.818 7.879 1.00 76.88 75 GLU A N 1
ATOM 624 C CA . GLU A 1 75 ? -4.710 20.974 9.267 1.00 76.88 75 GLU A CA 1
ATOM 625 C C . GLU A 1 75 ? -4.056 22.201 9.922 1.00 76.88 75 GLU A C 1
ATOM 627 O O . GLU A 1 75 ? -4.738 23.028 10.516 1.00 76.88 75 GLU A O 1
ATOM 632 N N . THR A 1 76 ? -2.748 22.387 9.715 1.00 74.88 76 THR A N 1
ATOM 633 C CA . THR A 1 76 ? -1.989 23.521 10.276 1.00 74.88 76 THR A CA 1
ATOM 634 C C . THR A 1 76 ? -2.401 24.870 9.663 1.00 74.88 76 THR A C 1
ATOM 636 O O . THR A 1 76 ? -2.322 25.905 10.321 1.00 74.88 76 THR A O 1
ATOM 639 N N . ARG A 1 77 ? -2.846 24.878 8.397 1.00 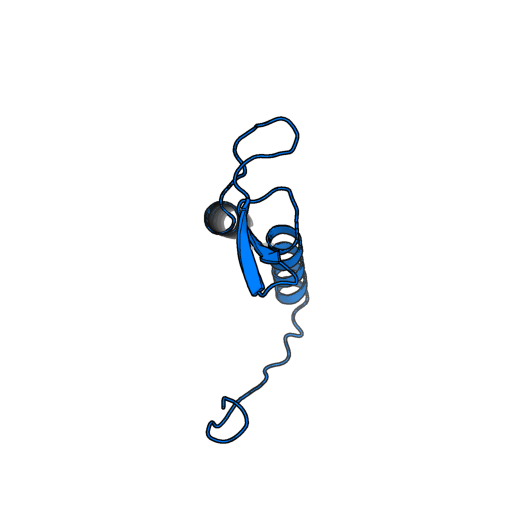68.19 77 ARG A N 1
ATOM 640 C CA . ARG A 1 77 ? -3.290 26.080 7.663 1.00 68.19 77 ARG A CA 1
ATOM 641 C C . ARG A 1 77 ? -4.752 26.449 7.900 1.00 68.19 77 ARG A C 1
ATOM 643 O O . ARG A 1 77 ? -5.154 27.537 7.498 1.00 68.19 77 ARG A O 1
ATOM 650 N N . THR A 1 78 ? -5.542 25.573 8.515 1.00 59.09 78 THR A N 1
ATOM 651 C CA . THR A 1 78 ? -6.928 25.880 8.878 1.00 59.09 78 THR A CA 1
ATOM 652 C C . THR A 1 78 ? -6.911 26.595 10.230 1.00 59.09 78 THR A C 1
ATOM 654 O O . THR A 1 78 ? -6.586 25.957 11.234 1.00 59.09 78 THR A O 1
ATOM 657 N N . PRO A 1 79 ? -7.208 27.907 10.313 1.00 60.47 79 PRO A N 1
ATOM 658 C CA . PRO A 1 79 ? -7.246 28.581 11.601 1.00 60.47 79 PRO A CA 1
ATOM 659 C C . PRO A 1 79 ? -8.345 27.943 12.456 1.00 60.47 79 PRO A C 1
ATOM 661 O O . PRO A 1 79 ? -9.509 27.884 12.059 1.00 60.47 79 PRO A O 1
ATOM 664 N N . ARG A 1 80 ? -7.981 27.459 13.648 1.00 60.47 80 ARG A N 1
ATOM 665 C CA . ARG A 1 80 ? -8.961 27.131 14.689 1.00 60.47 80 ARG A CA 1
ATOM 666 C C . ARG A 1 80 ? -9.607 28.439 15.149 1.00 60.47 80 ARG A C 1
ATOM 668 O O . ARG A 1 80 ? -9.076 29.093 16.038 1.00 60.47 80 ARG A O 1
ATOM 675 N N . GLY A 1 81 ? -10.725 28.828 14.544 1.00 65.19 81 GLY A N 1
ATOM 676 C CA . GLY A 1 81 ? -11.540 29.926 15.060 1.00 65.19 81 GLY A CA 1
ATOM 677 C C . GLY A 1 81 ? -12.476 30.558 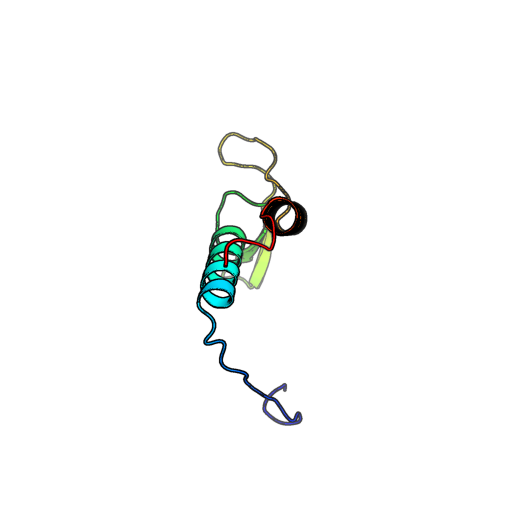14.039 1.00 65.19 81 GLY A C 1
ATOM 678 O O . GLY A 1 81 ? -12.060 31.427 13.284 1.00 65.19 81 GLY A O 1
ATOM 679 N N . ALA A 1 82 ? -13.746 30.158 14.081 1.00 49.56 82 ALA A N 1
ATOM 680 C CA . ALA A 1 82 ? -14.884 31.037 13.817 1.00 49.56 82 ALA A CA 1
ATOM 681 C C . ALA A 1 82 ? -16.115 30.460 14.547 1.00 49.56 82 ALA A C 1
ATOM 683 O O . ALA A 1 82 ? -16.934 29.756 13.958 1.00 49.56 82 ALA A O 1
ATOM 684 N N . GLN A 1 83 ? -16.171 30.695 15.859 1.00 40.03 83 GLN A N 1
ATOM 685 C CA . GLN A 1 83 ? -17.409 30.883 16.619 1.00 40.03 83 GLN A CA 1
ATOM 686 C C . GLN A 1 83 ? -17.291 32.238 17.305 1.00 40.03 83 GLN A C 1
ATOM 688 O O . GLN A 1 83 ? -16.173 32.518 17.799 1.00 40.03 83 GLN A O 1
#

Sequence (83 aa):
RNLDRRIEVLARIVDREHLARIERFFAFGFSDEVSSWHLLPDGTWKRRTVSEEGEPLPDLQDLVMRDRAEARSRETRTPRGAQ

pLDDT: mean 87.49, std 11.63, range [40.03, 98.25]

Secondary structure (DSSP, 8-state):
--TTTS----PPP--HHHHHHHHHHHHHHT-TTSBEEEEPTTS-EEEE-B-TTSPBPPBHHHHHHHHHHHHHHHHHHS-S---